Protein AF-A0A6A5SE51-F1 (afdb_monomer_lite)

Secondary structure (DSSP, 8-state):
------TTT-TT-SSPPTTHHHHHHHHHHTTEEE-SPTT---B--TT-SS-B-----EEEHHHHTT-EEEEEE--SSSSBPEEEE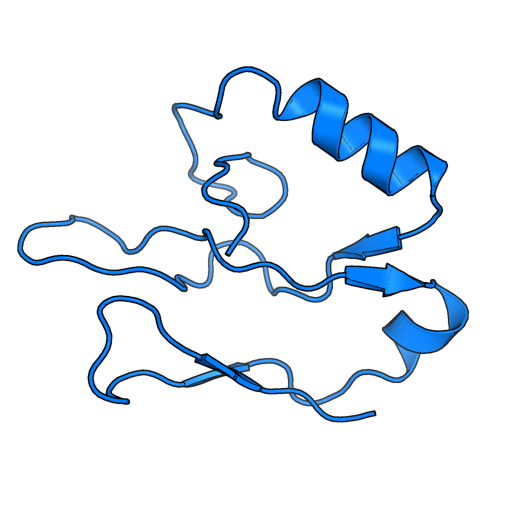E-

pLDDT: mean 96.46, std 2.05, range [85.31, 98.25]

Organism: NCBI:txid706981

Radius of gyration: 13.23 Å; chains: 1; bounding box: 32×23×36 Å

Foldseek 3Di:
DQQFDDCVQEVPDPDTDVCPVVVVVVCVVVQKDWLHDHNPAFADDPPDPGHGNRDTDIDHPVCSVVKADWDWAPDPPDRGTDTDIDD

Sequence (87 aa):
DFNTKDTWWDPLCTNPSSGADNFTQWIEAQHLELINIPGIGTFFRPNMSRESVLDLAFATQDLAGKIEDWQVLPGLGSDHHSILFAI

Structure (mmCIF, N/CA/C/O backbone):
data_AF-A0A6A5SE51-F1
#
_entry.id   AF-A0A6A5SE51-F1
#
loop_
_atom_site.group_PDB
_atom_site.id
_atom_site.type_symbol
_atom_site.label_atom_id
_atom_site.label_alt_id
_atom_site.label_comp_id
_atom_site.label_asym_id
_atom_site.label_entity_id
_atom_site.label_seq_id
_atom_site.pdbx_PDB_ins_code
_atom_site.Cartn_x
_atom_site.Cartn_y
_atom_site.Cartn_z
_atom_site.occupancy
_atom_site.B_iso_or_equiv
_atom_site.auth_seq_id
_atom_site.auth_comp_id
_atom_site.auth_asym_id
_atom_site.auth_atom_id
_atom_site.pdbx_PDB_model_num
ATOM 1 N N . ASP A 1 1 ? -3.778 6.398 -3.383 1.00 96.12 1 ASP A N 1
ATOM 2 C CA . ASP A 1 1 ? -2.456 6.995 -3.601 1.00 96.12 1 ASP A CA 1
ATOM 3 C C . ASP A 1 1 ? -1.999 7.800 -2.395 1.00 96.12 1 ASP A C 1
ATOM 5 O O . ASP A 1 1 ? -2.604 8.816 -2.069 1.00 96.12 1 ASP A O 1
ATOM 9 N N . PHE A 1 2 ? -0.965 7.314 -1.708 1.00 97.31 2 PHE A N 1
ATOM 10 C CA . PHE A 1 2 ? -0.299 8.015 -0.606 1.00 97.31 2 PHE A CA 1
ATOM 11 C C . PHE A 1 2 ? 1.030 8.641 -1.034 1.00 97.31 2 PHE A C 1
ATOM 13 O O . PHE A 1 2 ? 1.591 9.441 -0.285 1.00 97.31 2 PHE A O 1
ATOM 20 N N . ASN A 1 3 ? 1.565 8.237 -2.192 1.00 96.56 3 ASN A N 1
ATOM 21 C CA . ASN A 1 3 ? 2.869 8.634 -2.722 1.00 96.56 3 ASN A CA 1
ATOM 22 C C . ASN A 1 3 ? 4.006 8.637 -1.670 1.00 96.56 3 ASN A C 1
ATOM 24 O O . ASN A 1 3 ? 4.931 9.452 -1.704 1.00 96.56 3 ASN A O 1
ATOM 28 N N . THR A 1 4 ? 3.913 7.725 -0.700 1.00 97.06 4 THR A N 1
ATOM 29 C CA . THR A 1 4 ? 4.809 7.616 0.454 1.00 97.06 4 THR A CA 1
ATOM 30 C C . THR A 1 4 ? 5.436 6.232 0.439 1.00 97.06 4 THR A C 1
ATOM 32 O O . THR A 1 4 ? 4.757 5.233 0.209 1.00 97.06 4 THR A O 1
ATOM 35 N N . LYS A 1 5 ? 6.745 6.171 0.668 1.00 97.31 5 LYS A N 1
ATOM 36 C CA . LYS A 1 5 ? 7.504 4.925 0.742 1.00 97.31 5 LYS A CA 1
ATOM 37 C C . LYS A 1 5 ? 7.855 4.640 2.188 1.00 97.31 5 LYS A C 1
ATOM 39 O O . LYS A 1 5 ? 8.331 5.540 2.872 1.00 97.31 5 LYS A O 1
ATOM 44 N N . ASP A 1 6 ? 7.679 3.400 2.612 1.00 97.94 6 ASP A N 1
ATOM 45 C CA . ASP A 1 6 ? 8.053 2.947 3.945 1.00 97.94 6 ASP A CA 1
ATOM 46 C C . ASP A 1 6 ? 8.300 1.438 3.941 1.00 97.94 6 ASP A C 1
ATOM 48 O O . ASP A 1 6 ? 7.812 0.728 3.058 1.00 97.94 6 ASP A O 1
ATOM 52 N N . THR A 1 7 ? 9.062 0.946 4.914 1.00 97.38 7 THR A N 1
ATOM 53 C CA . THR A 1 7 ? 9.333 -0.487 5.055 1.00 97.38 7 THR A CA 1
ATOM 54 C C . THR A 1 7 ? 8.122 -1.281 5.538 1.00 97.38 7 THR A C 1
ATOM 56 O O . THR A 1 7 ? 8.078 -2.490 5.307 1.00 97.38 7 THR A O 1
ATOM 59 N N . TRP A 1 8 ? 7.119 -0.633 6.143 1.00 97.19 8 TRP A N 1
ATOM 60 C CA . TRP A 1 8 ? 5.906 -1.296 6.622 1.00 97.19 8 TRP A CA 1
ATOM 61 C C . TRP A 1 8 ? 5.088 -1.915 5.478 1.00 97.19 8 TRP A C 1
ATOM 63 O O . TRP A 1 8 ? 4.675 -3.070 5.565 1.00 97.19 8 TRP A O 1
ATOM 73 N N . TRP A 1 9 ? 4.896 -1.194 4.371 1.00 97.69 9 TRP A N 1
ATOM 74 C CA . TRP A 1 9 ? 4.179 -1.705 3.193 1.00 97.69 9 TRP A CA 1
ATOM 75 C C . TRP A 1 9 ? 5.094 -2.162 2.055 1.00 97.69 9 TRP A C 1
ATOM 77 O O . TRP A 1 9 ? 4.636 -2.850 1.143 1.00 97.69 9 TRP A O 1
ATOM 87 N N . ASP A 1 10 ? 6.384 -1.835 2.099 1.00 97.75 10 ASP A N 1
ATOM 88 C CA . ASP A 1 10 ? 7.381 -2.313 1.146 1.00 97.75 10 ASP A CA 1
ATOM 89 C C . ASP A 1 10 ? 8.655 -2.783 1.870 1.00 97.75 10 ASP A C 1
ATOM 91 O O . ASP A 1 10 ? 9.582 -1.994 2.067 1.00 97.75 10 ASP A O 1
ATOM 95 N N . PRO A 1 11 ? 8.766 -4.079 2.217 1.00 97.38 11 PRO A N 1
ATOM 96 C CA . PRO A 1 11 ? 9.901 -4.607 2.981 1.00 97.38 11 PR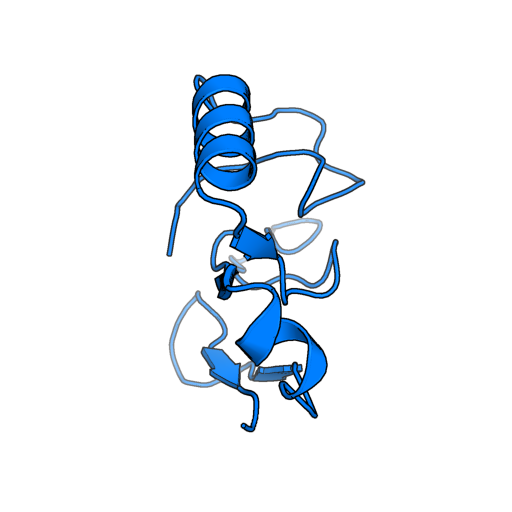O A CA 1
ATOM 97 C C . PRO A 1 11 ? 11.275 -4.421 2.317 1.00 97.38 11 PRO A C 1
ATOM 99 O O . PRO A 1 11 ? 12.304 -4.527 2.980 1.00 97.38 11 PRO A O 1
ATOM 102 N N . LEU A 1 12 ? 11.312 -4.160 1.005 1.00 96.38 12 LEU A N 1
ATOM 103 C CA . LEU A 1 12 ? 12.538 -3.915 0.241 1.00 96.38 12 LEU A CA 1
ATOM 104 C C . LEU A 1 12 ? 12.806 -2.415 0.030 1.00 96.38 12 LEU A C 1
ATOM 106 O O . LEU A 1 12 ? 13.645 -2.038 -0.798 1.00 96.38 12 LEU A O 1
ATOM 110 N N . CYS A 1 13 ? 12.063 -1.538 0.706 1.00 95.62 13 CYS A N 1
ATOM 111 C CA . CYS A 1 13 ? 12.254 -0.099 0.637 1.00 95.62 13 CYS A CA 1
ATOM 112 C C . CYS A 1 13 ? 13.578 0.294 1.301 1.00 95.62 13 CYS A C 1
ATOM 114 O O . CYS A 1 13 ? 13.767 0.138 2.503 1.00 95.62 13 CYS A O 1
ATOM 116 N N . THR A 1 14 ? 14.509 0.825 0.509 1.00 94.44 14 THR A N 1
ATOM 117 C CA . THR A 1 14 ? 15.812 1.298 1.000 1.00 94.44 14 THR A CA 1
ATOM 118 C C . THR A 1 14 ? 15.835 2.794 1.289 1.00 94.44 14 THR A C 1
ATOM 120 O O . THR A 1 14 ? 16.727 3.262 1.988 1.00 94.44 14 THR A O 1
ATOM 123 N N . ASN A 1 15 ? 14.862 3.539 0.756 1.00 94.81 15 ASN A N 1
ATOM 124 C CA . ASN A 1 15 ? 14.759 4.991 0.877 1.00 94.81 15 ASN A CA 1
ATOM 125 C C . ASN A 1 15 ? 13.311 5.380 1.231 1.00 94.81 15 ASN A C 1
ATOM 127 O O . ASN A 1 15 ? 12.556 5.762 0.326 1.00 94.81 15 ASN A O 1
ATOM 131 N N . PRO A 1 16 ? 12.905 5.252 2.507 1.00 96.69 16 PRO A N 1
ATOM 132 C CA . PRO A 1 16 ? 11.608 5.733 2.972 1.00 96.69 16 PRO A CA 1
ATOM 133 C C . PRO A 1 16 ? 11.422 7.232 2.704 1.00 96.69 16 PRO A C 1
ATOM 135 O O . PRO A 1 16 ? 12.385 8.003 2.662 1.00 96.69 16 PRO A O 1
ATOM 138 N N . SER A 1 17 ? 10.175 7.655 2.510 1.00 97.56 17 SER A N 1
ATOM 139 C CA . SER A 1 17 ? 9.832 9.065 2.321 1.00 97.56 17 SER A CA 1
ATOM 140 C C . SER A 1 17 ? 10.063 9.861 3.606 1.00 97.56 17 SER A C 1
ATOM 142 O O . SER A 1 17 ? 9.819 9.383 4.713 1.00 97.56 17 SER A O 1
ATOM 144 N N . SER A 1 18 ? 10.459 11.129 3.473 1.00 96.50 18 SER A N 1
ATOM 145 C CA . SER A 1 18 ? 10.515 12.043 4.617 1.00 96.50 18 SER A CA 1
ATOM 146 C C . SER A 1 18 ? 9.132 12.167 5.264 1.00 96.50 18 SER A C 1
ATOM 148 O O . SER A 1 18 ? 8.183 12.574 4.595 1.00 96.50 18 SER A O 1
ATOM 150 N N . GLY A 1 19 ? 9.028 11.846 6.555 1.00 94.56 19 GLY A N 1
ATOM 151 C CA . GLY A 1 19 ? 7.766 11.880 7.300 1.00 94.56 19 GLY A CA 1
ATOM 152 C C . GLY A 1 19 ? 6.972 10.572 7.287 1.00 94.56 19 GLY A C 1
ATOM 153 O O . GLY A 1 19 ? 5.898 10.550 7.885 1.00 94.56 19 GLY A O 1
ATOM 154 N N . ALA A 1 20 ? 7.491 9.497 6.676 1.00 96.12 20 ALA A N 1
ATOM 155 C CA . ALA A 1 20 ? 6.881 8.170 6.755 1.00 96.12 20 ALA A CA 1
ATOM 156 C C . ALA A 1 20 ? 6.680 7.738 8.218 1.00 96.12 20 ALA A C 1
ATOM 158 O O . ALA A 1 20 ? 5.555 7.433 8.587 1.00 96.12 20 ALA A O 1
ATOM 159 N N . ASP A 1 21 ? 7.694 7.893 9.076 1.00 96.69 21 ASP A N 1
ATOM 160 C CA . ASP A 1 21 ? 7.597 7.594 10.516 1.00 96.69 21 ASP A CA 1
ATOM 161 C C . ASP A 1 21 ? 6.455 8.338 11.231 1.00 96.69 21 ASP A C 1
ATOM 163 O O . ASP A 1 21 ? 5.762 7.781 12.077 1.00 96.69 21 ASP A O 1
ATOM 167 N N . ASN A 1 22 ? 6.227 9.612 10.898 1.00 97.62 22 ASN A N 1
ATOM 168 C CA . ASN A 1 22 ? 5.131 10.374 11.504 1.00 97.62 22 ASN A CA 1
ATOM 169 C C . ASN A 1 22 ? 3.774 9.857 11.021 1.00 97.62 22 ASN A C 1
ATOM 171 O O . ASN A 1 22 ? 2.801 9.847 11.774 1.00 97.62 22 ASN A O 1
ATOM 175 N N . PHE A 1 23 ? 3.701 9.453 9.753 1.00 96.88 23 PHE A N 1
ATOM 176 C CA . PHE A 1 23 ? 2.492 8.888 9.181 1.00 96.88 23 PHE A CA 1
ATOM 177 C C . PHE A 1 23 ? 2.193 7.504 9.770 1.00 96.88 23 PHE A C 1
ATOM 179 O O . PHE A 1 23 ? 1.054 7.258 10.157 1.00 96.88 23 PHE A O 1
ATOM 186 N N . THR A 1 24 ? 3.198 6.639 9.930 1.00 97.19 24 THR A N 1
ATOM 187 C CA . THR A 1 24 ? 3.029 5.316 10.548 1.00 97.19 24 THR A CA 1
ATOM 188 C C . THR A 1 24 ? 2.590 5.433 12.007 1.00 97.19 24 THR A C 1
ATOM 190 O O . THR A 1 24 ? 1.599 4.816 12.389 1.00 97.19 24 THR A O 1
ATOM 193 N N . GLN A 1 25 ? 3.206 6.326 12.788 1.00 97.62 25 GLN A N 1
ATOM 194 C CA . GLN A 1 25 ? 2.768 6.630 14.157 1.00 97.62 25 GLN A CA 1
ATOM 195 C C . GLN A 1 25 ? 1.323 7.135 14.215 1.00 97.62 25 GLN A C 1
ATOM 197 O O . GLN A 1 25 ? 0.573 6.793 15.129 1.00 97.62 25 GLN A O 1
ATOM 202 N N . TRP A 1 26 ? 0.914 7.961 13.249 1.00 97.81 26 TRP A N 1
ATOM 203 C CA . TRP A 1 26 ? -0.462 8.441 13.183 1.00 97.81 26 TRP A CA 1
ATOM 204 C C . TRP A 1 26 ? -1.443 7.299 12.888 1.00 97.81 26 TRP A C 1
ATOM 206 O O . TRP A 1 26 ? -2.460 7.203 13.570 1.00 97.81 26 TRP A O 1
ATOM 216 N N . ILE A 1 27 ? -1.124 6.410 11.940 1.00 97.44 27 ILE A N 1
ATOM 217 C CA . ILE A 1 27 ? -1.924 5.212 11.621 1.00 97.44 27 ILE A CA 1
ATOM 218 C C . ILE A 1 27 ? -2.105 4.333 12.864 1.00 97.44 27 ILE A C 1
ATOM 220 O O . ILE A 1 27 ? -3.237 3.979 13.203 1.00 97.44 27 ILE A O 1
ATOM 224 N N . GLU A 1 28 ? -1.018 4.052 13.587 1.00 96.81 28 GLU A N 1
ATOM 225 C CA . GLU A 1 28 ? -1.056 3.288 14.838 1.00 96.81 28 GLU A CA 1
ATOM 226 C C . GLU A 1 28 ? -1.937 3.971 15.895 1.00 96.81 28 GLU A C 1
ATOM 228 O O . GLU A 1 28 ? -2.790 3.326 16.505 1.00 96.81 28 GLU A O 1
ATOM 233 N N . ALA A 1 29 ? -1.794 5.290 16.071 1.00 98.06 29 ALA A N 1
ATOM 234 C CA . ALA A 1 29 ? -2.592 6.069 17.017 1.00 98.06 29 ALA A CA 1
ATOM 235 C C . ALA A 1 29 ? -4.088 6.130 16.656 1.00 98.06 29 ALA A C 1
ATOM 237 O O . ALA A 1 29 ? -4.915 6.387 17.529 1.00 98.06 29 ALA A O 1
ATOM 238 N N . GLN A 1 30 ? -4.445 5.918 15.384 1.00 97.62 30 GLN A N 1
ATOM 239 C CA . GLN A 1 30 ? -5.834 5.805 14.933 1.00 97.62 30 GLN A CA 1
ATOM 240 C C . GLN A 1 30 ? -6.381 4.369 14.998 1.00 97.62 30 GLN A C 1
ATOM 242 O O . GLN A 1 30 ? -7.540 4.159 14.643 1.00 97.62 30 GLN A O 1
ATOM 247 N N . HIS A 1 31 ? -5.588 3.388 15.448 1.00 96.75 31 HIS A N 1
ATOM 248 C CA . HIS A 1 31 ? -5.958 1.967 15.445 1.00 96.75 31 HIS A CA 1
ATOM 249 C C . HIS A 1 31 ? -6.394 1.471 14.056 1.00 96.75 31 HIS A C 1
ATOM 251 O O . HIS A 1 31 ? -7.376 0.737 13.908 1.00 96.75 31 HIS A O 1
ATOM 257 N N . LEU A 1 32 ? -5.670 1.913 13.028 1.00 97.88 32 LEU A N 1
ATOM 258 C CA . LEU A 1 32 ? -5.873 1.483 11.653 1.00 97.88 32 LEU A CA 1
ATOM 259 C C . LEU A 1 32 ? -4.900 0.356 11.302 1.00 97.88 32 LEU A C 1
ATOM 261 O O . LEU A 1 32 ? -3.722 0.402 11.650 1.00 97.88 32 LEU A O 1
ATOM 265 N N . GLU A 1 33 ? -5.392 -0.638 10.574 1.00 97.12 33 GLU A N 1
ATOM 266 C CA . GLU A 1 33 ? -4.604 -1.761 10.078 1.00 97.12 33 GLU A CA 1
ATOM 267 C C . GLU A 1 33 ? -4.387 -1.629 8.577 1.00 97.12 33 GLU A C 1
ATOM 269 O O . GLU A 1 33 ? -5.313 -1.310 7.827 1.00 97.12 33 GLU A O 1
ATOM 274 N N . LEU A 1 34 ? -3.153 -1.879 8.141 1.00 97.81 34 LEU A N 1
ATOM 275 C CA . LEU A 1 34 ? -2.811 -1.979 6.729 1.00 97.81 34 LEU A CA 1
ATOM 276 C C . LEU A 1 34 ? -3.411 -3.270 6.166 1.00 97.81 34 LEU A C 1
ATOM 278 O O . LEU A 1 34 ? -3.054 -4.356 6.617 1.00 97.81 34 LEU A O 1
ATOM 282 N N . ILE A 1 35 ? -4.276 -3.154 5.158 1.00 97.62 35 ILE A N 1
ATOM 283 C CA . ILE A 1 35 ? -4.895 -4.330 4.520 1.00 97.62 35 ILE A CA 1
ATOM 284 C C . ILE A 1 35 ? -4.070 -4.854 3.341 1.00 97.62 35 ILE A C 1
ATOM 286 O O . ILE A 1 35 ? -4.279 -5.975 2.884 1.00 97.62 35 ILE A O 1
ATOM 290 N N . ASN A 1 36 ? -3.145 -4.039 2.823 1.00 98.00 36 ASN A N 1
ATOM 291 C CA . ASN A 1 36 ? -2.251 -4.453 1.751 1.00 98.00 36 ASN A CA 1
ATOM 292 C C . ASN A 1 36 ? -1.405 -5.652 2.179 1.00 98.00 36 ASN A C 1
ATOM 294 O O . ASN A 1 36 ? -0.888 -5.690 3.294 1.00 98.00 36 ASN A O 1
ATOM 298 N N . ILE A 1 37 ? -1.137 -6.553 1.234 1.00 97.62 37 ILE A N 1
ATOM 299 C CA . ILE A 1 37 ? -0.050 -7.524 1.378 1.00 97.62 37 ILE A CA 1
ATOM 300 C C . ILE A 1 37 ? 1.275 -6.785 1.108 1.00 97.62 37 ILE A C 1
ATOM 302 O O . ILE A 1 37 ? 1.468 -6.297 -0.013 1.00 97.62 37 ILE A O 1
ATOM 306 N N . PRO A 1 38 ? 2.196 -6.675 2.089 1.00 97.69 38 PRO A N 1
ATOM 307 C CA . PRO A 1 38 ? 3.419 -5.899 1.915 1.00 97.69 38 PRO A CA 1
ATOM 308 C C . PRO A 1 38 ? 4.282 -6.392 0.749 1.00 97.69 38 PRO A C 1
ATOM 310 O O . PRO A 1 38 ? 4.475 -7.592 0.550 1.00 97.69 38 PRO A 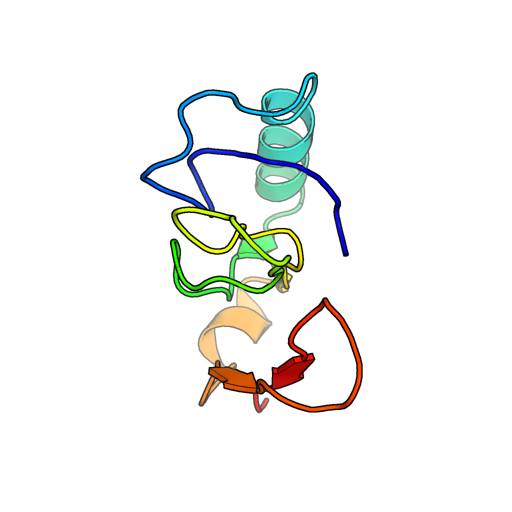O 1
ATOM 313 N N . GLY A 1 39 ? 4.833 -5.447 -0.010 1.00 97.62 39 GLY A N 1
ATOM 314 C CA . GLY A 1 39 ? 5.707 -5.705 -1.155 1.00 97.62 39 GLY A CA 1
ATOM 315 C C . GLY A 1 39 ? 4.991 -5.972 -2.484 1.00 97.62 39 GLY A C 1
ATOM 316 O O . GLY A 1 39 ? 5.665 -6.042 -3.512 1.00 97.62 39 GLY A O 1
ATOM 317 N N . ILE A 1 40 ? 3.657 -6.080 -2.506 1.00 97.94 40 ILE A N 1
ATOM 318 C CA . ILE A 1 40 ? 2.900 -6.169 -3.761 1.00 97.94 40 ILE A CA 1
ATOM 319 C C . ILE A 1 40 ? 2.793 -4.776 -4.388 1.00 97.94 40 ILE A C 1
ATOM 321 O O . ILE A 1 40 ? 2.194 -3.866 -3.815 1.00 97.94 40 ILE A O 1
ATOM 325 N N . GLY A 1 41 ? 3.402 -4.618 -5.565 1.00 97.31 41 GLY A N 1
ATOM 326 C CA . GLY A 1 41 ? 3.469 -3.358 -6.300 1.00 97.31 41 GLY A CA 1
ATOM 327 C C . GLY A 1 41 ? 2.097 -2.819 -6.688 1.00 97.31 41 GLY A C 1
ATOM 328 O O . GLY A 1 41 ? 1.217 -3.567 -7.100 1.00 97.31 41 GLY A O 1
ATOM 329 N N . THR A 1 42 ? 1.925 -1.506 -6.561 1.00 98.19 42 THR A N 1
ATOM 330 C CA . THR A 1 42 ? 0.715 -0.781 -6.980 1.00 98.19 42 THR A CA 1
ATOM 331 C C . THR A 1 42 ? 1.011 0.315 -7.991 1.00 98.19 42 THR A C 1
ATOM 333 O O . THR A 1 42 ? 0.096 0.865 -8.588 1.00 98.19 42 THR A O 1
ATOM 336 N N . PHE A 1 43 ? 2.286 0.602 -8.236 1.00 97.56 43 PHE A N 1
ATOM 337 C CA . PHE A 1 43 ? 2.725 1.604 -9.187 1.00 97.56 43 PHE A CA 1
ATOM 338 C C . PHE A 1 43 ? 3.903 1.099 -10.011 1.00 97.56 43 PHE A C 1
ATOM 340 O O . PHE A 1 43 ? 4.904 0.614 -9.465 1.00 97.56 43 PHE A O 1
ATOM 347 N N . PHE A 1 44 ? 3.826 1.290 -11.323 1.00 95.94 44 PHE A N 1
ATOM 348 C CA . PHE A 1 44 ? 4.857 0.875 -12.260 1.00 95.94 44 PHE A CA 1
ATOM 349 C C . PHE A 1 44 ? 5.180 1.983 -13.256 1.00 95.94 44 PHE A C 1
ATOM 351 O O . PHE A 1 44 ? 4.329 2.751 -13.676 1.00 95.94 44 PHE A O 1
ATOM 358 N N . ARG A 1 45 ? 6.428 2.028 -13.715 1.00 94.25 45 ARG A N 1
ATOM 359 C CA . ARG A 1 45 ? 6.835 2.816 -14.881 1.00 94.25 45 ARG A CA 1
ATOM 360 C C . ARG A 1 45 ? 7.827 2.027 -15.720 1.00 94.25 45 ARG A C 1
ATOM 362 O O . ARG A 1 45 ? 8.516 1.151 -15.185 1.00 94.25 45 ARG A O 1
ATOM 369 N N . PRO A 1 46 ? 7.955 2.348 -17.020 1.00 92.88 46 PRO A N 1
ATOM 370 C CA . PRO A 1 46 ? 9.010 1.777 -17.842 1.00 92.88 46 PRO A CA 1
ATOM 371 C C . PRO A 1 46 ? 10.385 1.937 -17.177 1.00 92.88 46 PRO A C 1
ATOM 373 O O . PRO A 1 46 ? 10.708 3.004 -16.654 1.00 92.88 46 PRO A O 1
ATOM 376 N N . ASN A 1 47 ? 11.204 0.883 -17.245 1.00 93.19 47 ASN A N 1
ATOM 377 C CA . ASN A 1 47 ? 12.577 0.818 -16.719 1.00 93.19 47 ASN A CA 1
ATOM 378 C C . ASN A 1 47 ? 12.726 0.800 -15.185 1.00 93.19 47 ASN A C 1
ATOM 380 O O . ASN A 1 47 ? 13.841 0.941 -14.684 1.00 93.19 47 ASN A O 1
ATOM 384 N N . MET A 1 48 ? 11.648 0.595 -14.425 1.00 93.25 48 MET A N 1
ATOM 385 C CA . MET A 1 48 ? 11.767 0.255 -13.005 1.00 93.25 48 MET A CA 1
ATOM 386 C C . MET A 1 48 ? 12.240 -1.196 -12.846 1.00 93.25 48 MET A C 1
ATOM 388 O O . MET A 1 48 ? 11.757 -2.090 -13.534 1.00 93.25 48 MET A O 1
ATOM 392 N N . SER A 1 49 ? 13.179 -1.441 -11.928 1.00 92.75 49 SER A N 1
ATOM 393 C CA . SER A 1 49 ? 13.636 -2.802 -11.598 1.00 92.75 49 SER A CA 1
ATOM 394 C C . SER A 1 49 ? 12.585 -3.605 -10.831 1.00 92.75 49 SER A C 1
ATOM 396 O O . SER A 1 49 ? 12.569 -4.830 -10.898 1.00 92.75 49 SER A O 1
ATOM 398 N N . ARG A 1 50 ? 11.720 -2.899 -10.099 1.00 95.00 50 ARG A N 1
ATOM 399 C CA . ARG A 1 50 ? 10.547 -3.420 -9.404 1.00 95.00 50 ARG A CA 1
ATOM 400 C C . ARG A 1 50 ? 9.500 -2.327 -9.285 1.00 95.00 50 ARG A C 1
ATOM 402 O O . ARG A 1 50 ? 9.850 -1.149 -9.215 1.00 95.00 50 ARG A O 1
ATOM 409 N N . GLU A 1 51 ? 8.243 -2.725 -9.217 1.00 96.56 51 GLU A N 1
ATOM 410 C CA . GLU A 1 51 ? 7.132 -1.828 -8.914 1.00 96.56 51 GLU A CA 1
ATOM 411 C C . GLU A 1 51 ? 7.255 -1.240 -7.498 1.00 96.56 51 GLU A C 1
ATOM 413 O O . GLU A 1 51 ? 7.894 -1.819 -6.616 1.00 96.56 51 GLU A O 1
ATOM 418 N N . SER A 1 52 ? 6.677 -0.057 -7.291 1.00 96.75 52 SER A N 1
ATOM 419 C CA . SER A 1 52 ? 6.588 0.583 -5.973 1.00 96.75 52 SER A CA 1
ATOM 420 C C . SER A 1 52 ? 5.226 0.318 -5.339 1.00 96.75 52 SER A C 1
ATOM 422 O O . SER A 1 52 ? 4.230 0.165 -6.042 1.00 96.75 52 SER A O 1
ATOM 424 N N . VAL A 1 53 ? 5.181 0.308 -4.009 1.00 98.12 53 VAL A N 1
ATOM 425 C CA . VAL A 1 53 ? 3.937 0.216 -3.235 1.00 98.12 53 VAL A CA 1
ATOM 426 C C . VAL A 1 53 ? 3.581 1.625 -2.757 1.00 98.12 53 VAL A C 1
ATOM 428 O O . VAL A 1 53 ? 4.200 2.127 -1.820 1.00 98.12 53 VAL A O 1
ATOM 431 N N . LEU A 1 54 ? 2.663 2.298 -3.457 1.00 97.69 54 LEU A N 1
ATOM 432 C CA . LEU A 1 54 ? 2.287 3.704 -3.208 1.00 97.69 54 LEU A CA 1
ATOM 433 C C . LEU A 1 54 ? 0.789 3.881 -2.931 1.00 97.69 54 LEU A C 1
ATOM 435 O O . LEU A 1 54 ? 0.388 4.788 -2.199 1.00 97.69 54 LEU A O 1
ATOM 439 N N . ASP A 1 55 ? -0.041 3.003 -3.483 1.00 98.25 55 ASP A N 1
ATOM 440 C CA . ASP A 1 55 ? -1.447 2.886 -3.122 1.00 98.25 55 ASP A CA 1
ATOM 441 C C . ASP A 1 55 ? -1.609 1.919 -1.958 1.00 98.25 55 ASP A C 1
ATOM 443 O O . ASP A 1 55 ? -1.217 0.753 -2.030 1.00 98.25 55 ASP A O 1
ATOM 447 N N . LEU A 1 56 ? -2.190 2.430 -0.879 1.00 98.12 56 LEU A N 1
ATOM 448 C CA . LEU A 1 56 ? -2.436 1.704 0.355 1.00 98.12 56 LEU A CA 1
ATOM 449 C C . LEU A 1 56 ? -3.928 1.742 0.654 1.00 98.12 56 LEU A C 1
ATOM 451 O O . LEU A 1 56 ? -4.647 2.643 0.217 1.00 98.12 56 LEU A O 1
ATOM 455 N N . ALA A 1 57 ? -4.381 0.781 1.433 1.00 97.88 57 ALA A N 1
ATOM 456 C CA . ALA A 1 57 ? -5.690 0.784 2.035 1.00 97.88 57 ALA A CA 1
ATOM 457 C C . ALA A 1 57 ? -5.545 0.415 3.512 1.00 97.88 57 ALA A C 1
ATOM 459 O O . ALA A 1 57 ? -4.707 -0.402 3.901 1.00 97.88 57 ALA A O 1
ATOM 460 N N . PHE A 1 58 ? -6.362 1.063 4.333 1.00 97.81 58 PHE A N 1
ATOM 461 C CA . PHE A 1 58 ? -6.381 0.870 5.770 1.00 97.81 58 PHE A CA 1
ATOM 462 C C . PHE A 1 58 ? -7.821 0.698 6.231 1.00 97.81 58 PHE A C 1
ATOM 464 O O . PHE A 1 58 ? -8.731 1.316 5.673 1.00 97.81 58 PHE A O 1
ATOM 471 N N . ALA A 1 59 ? -8.020 -0.111 7.261 1.00 98.12 59 ALA A N 1
ATOM 472 C CA . ALA A 1 59 ? -9.320 -0.324 7.878 1.00 98.12 59 ALA A CA 1
ATOM 473 C C . ALA A 1 59 ? -9.205 -0.227 9.399 1.00 98.12 59 ALA A C 1
ATOM 475 O O . ALA A 1 59 ? -8.134 -0.425 9.965 1.00 98.12 59 ALA A O 1
ATOM 476 N N . THR A 1 60 ? -10.311 0.075 10.076 1.00 97.75 60 THR A N 1
ATOM 477 C CA . THR A 1 60 ? -10.378 -0.113 11.528 1.00 97.75 60 THR A CA 1
ATOM 478 C C . THR A 1 6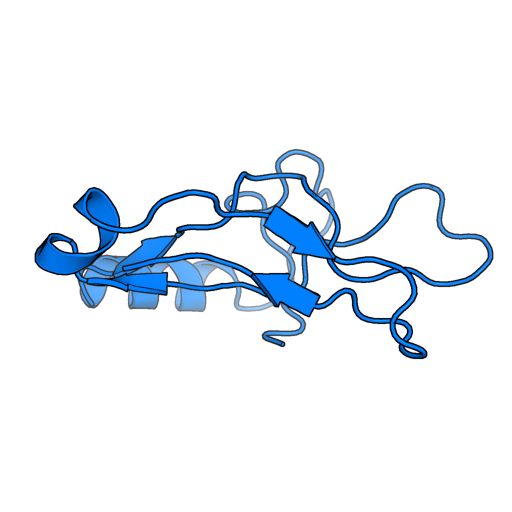0 ? -10.288 -1.601 11.854 1.00 97.75 60 THR A C 1
ATOM 480 O O . THR A 1 60 ? -10.707 -2.435 11.051 1.00 97.75 60 THR A O 1
ATOM 483 N N . GLN A 1 61 ? -9.796 -1.939 13.044 1.00 93.69 61 GLN A N 1
ATOM 484 C CA . GLN A 1 61 ? -9.603 -3.334 13.471 1.00 93.69 61 GLN A CA 1
ATOM 485 C C . GLN A 1 61 ? -10.873 -4.197 13.311 1.00 93.69 61 GLN A C 1
ATOM 487 O O . GLN A 1 61 ? -10.814 -5.312 12.799 1.00 93.69 61 GLN A O 1
ATOM 492 N N . ASP A 1 62 ? -12.048 -3.647 13.644 1.00 95.12 62 ASP A N 1
ATOM 493 C CA . ASP A 1 62 ? -13.346 -4.338 13.521 1.00 95.12 62 ASP A CA 1
ATOM 494 C C . ASP A 1 62 ? -13.754 -4.675 12.074 1.00 95.12 62 ASP A C 1
ATOM 496 O O . ASP A 1 62 ? -14.634 -5.518 11.845 1.00 95.12 62 ASP A O 1
ATOM 500 N N . LEU A 1 63 ? -13.175 -3.968 11.098 1.00 97.00 63 LEU A N 1
ATOM 501 C CA . LEU A 1 63 ? -13.422 -4.160 9.673 1.00 97.00 63 LEU A CA 1
ATOM 502 C C . LEU A 1 63 ? -12.291 -4.942 9.001 1.00 97.00 63 LEU A C 1
ATOM 504 O O . LEU A 1 63 ? -12.571 -5.738 8.113 1.00 97.00 63 LEU A O 1
ATOM 508 N N . ALA A 1 64 ? -11.044 -4.757 9.436 1.00 96.06 64 ALA A N 1
ATOM 509 C CA . ALA A 1 64 ? -9.874 -5.410 8.859 1.00 96.06 64 ALA A CA 1
ATOM 510 C C . ALA A 1 64 ? -10.027 -6.938 8.828 1.00 96.06 64 ALA A C 1
ATOM 512 O O . ALA A 1 64 ? -9.797 -7.559 7.795 1.00 96.06 64 ALA A O 1
ATOM 513 N N . GLY A 1 65 ? -10.543 -7.533 9.910 1.00 94.00 65 GLY A N 1
ATOM 514 C CA . GLY A 1 65 ? -10.808 -8.975 9.989 1.00 94.00 65 GLY A CA 1
ATOM 515 C C . GLY A 1 65 ? -11.965 -9.495 9.121 1.00 94.00 65 GLY A C 1
ATOM 516 O O . GLY A 1 65 ? -12.214 -10.697 9.124 1.00 94.00 65 GLY A O 1
ATOM 517 N N . LYS A 1 66 ? -12.695 -8.617 8.423 1.00 97.50 66 LYS A N 1
ATOM 518 C CA . LYS A 1 66 ? -13.784 -8.968 7.489 1.00 97.50 66 LYS A CA 1
ATOM 519 C C . LYS A 1 66 ? -13.402 -8.742 6.032 1.00 97.50 66 LYS A C 1
ATOM 521 O O . LYS A 1 66 ? -14.175 -9.082 5.148 1.00 97.50 66 LYS A O 1
ATOM 526 N N . ILE A 1 67 ? -12.253 -8.117 5.786 1.00 97.50 67 ILE A N 1
ATOM 527 C CA . ILE A 1 67 ? -11.803 -7.852 4.430 1.00 97.50 67 ILE A CA 1
ATOM 528 C C . ILE A 1 67 ? -11.248 -9.141 3.837 1.00 97.50 67 ILE A C 1
ATOM 530 O O . ILE A 1 67 ? -10.364 -9.777 4.410 1.00 97.50 67 ILE A O 1
ATOM 534 N N . GLU A 1 68 ? -11.757 -9.496 2.665 1.00 96.94 68 GLU A N 1
ATOM 535 C CA . GLU A 1 68 ? -11.388 -10.708 1.940 1.00 96.94 68 GLU A CA 1
ATOM 536 C C . GLU A 1 68 ? -10.884 -10.367 0.532 1.00 96.94 68 GLU A C 1
ATOM 538 O O . GLU A 1 68 ? -11.149 -9.289 -0.012 1.00 96.94 68 GLU A O 1
ATOM 543 N N . ASP A 1 69 ? -10.134 -11.302 -0.057 1.00 97.06 69 ASP A N 1
ATOM 544 C CA . ASP A 1 69 ? -9.705 -11.275 -1.459 1.00 97.06 69 ASP A CA 1
ATOM 545 C C . ASP A 1 69 ? -8.985 -9.987 -1.906 1.00 97.06 69 ASP A C 1
ATOM 547 O O . ASP A 1 69 ? -9.123 -9.548 -3.055 1.00 97.06 69 ASP A O 1
ATOM 551 N N . TRP A 1 70 ? -8.188 -9.386 -1.008 1.00 98.00 70 TRP A N 1
ATOM 552 C CA . TRP A 1 70 ? -7.347 -8.240 -1.356 1.00 98.00 70 TRP A CA 1
ATOM 553 C C . TRP A 1 70 ? -6.385 -8.603 -2.488 1.00 98.00 70 TRP A C 1
ATOM 555 O O . TRP A 1 70 ? -5.618 -9.566 -2.398 1.00 98.00 70 TRP A O 1
ATOM 565 N N . GLN A 1 71 ? -6.406 -7.811 -3.555 1.00 97.75 71 GLN A N 1
ATOM 566 C CA . GLN A 1 71 ? -5.563 -8.013 -4.723 1.00 97.75 71 GLN A CA 1
ATOM 567 C C . GLN A 1 71 ? -5.291 -6.709 -5.468 1.00 97.75 71 GLN A C 1
ATOM 569 O O . GLN A 1 71 ? -6.012 -5.715 -5.347 1.00 97.75 71 GLN A O 1
ATOM 574 N N . VAL A 1 72 ? -4.262 -6.762 -6.308 1.00 97.75 72 VAL A N 1
ATOM 575 C CA . VAL A 1 72 ? -3.914 -5.702 -7.247 1.00 97.75 72 VAL A CA 1
ATOM 576 C C . VAL A 1 72 ? -4.354 -6.102 -8.654 1.00 97.75 72 VAL A C 1
ATOM 578 O O . VAL A 1 72 ? -4.066 -7.205 -9.114 1.00 97.75 72 VAL A O 1
ATOM 581 N N . LEU A 1 73 ? -5.041 -5.192 -9.345 1.00 96.75 73 LEU A N 1
ATOM 582 C CA . LEU A 1 73 ? -5.525 -5.367 -10.710 1.00 96.75 73 LEU A CA 1
ATOM 583 C C . LEU A 1 73 ? -4.678 -4.539 -11.687 1.00 96.75 73 LEU A C 1
ATOM 585 O O . LEU A 1 73 ? -4.844 -3.312 -11.751 1.00 96.75 73 LEU A O 1
ATOM 589 N N . PRO A 1 74 ? -3.787 -5.181 -12.463 1.00 93.50 74 PRO A N 1
ATOM 590 C CA . PRO A 1 74 ? -2.981 -4.487 -13.450 1.00 93.50 74 PRO A CA 1
ATOM 591 C C . PRO A 1 74 ? -3.744 -4.217 -14.750 1.00 93.50 74 PRO A C 1
ATOM 593 O O . PRO A 1 74 ? -4.751 -4.851 -15.060 1.00 93.50 74 PRO A O 1
ATOM 596 N N . GLY A 1 75 ? -3.209 -3.306 -15.568 1.00 85.31 75 GLY A N 1
ATOM 597 C CA . GLY A 1 75 ? -3.615 -3.178 -16.973 1.00 85.31 75 GLY A CA 1
ATOM 598 C C . GLY A 1 75 ? -4.915 -2.408 -17.220 1.00 85.31 75 GLY A C 1
ATOM 599 O O . GLY A 1 75 ? -5.525 -2.570 -18.273 1.00 85.31 75 GLY A O 1
ATOM 600 N N . LEU A 1 76 ? -5.320 -1.537 -16.293 1.00 90.00 76 LEU A N 1
ATOM 601 C CA . LEU A 1 76 ? -6.539 -0.723 -16.405 1.00 90.00 76 LEU A CA 1
ATOM 602 C C . LEU A 1 76 ? -6.303 0.669 -17.028 1.00 90.00 76 LEU A C 1
ATOM 604 O O . LEU A 1 76 ? -7.099 1.584 -16.843 1.00 90.00 76 LEU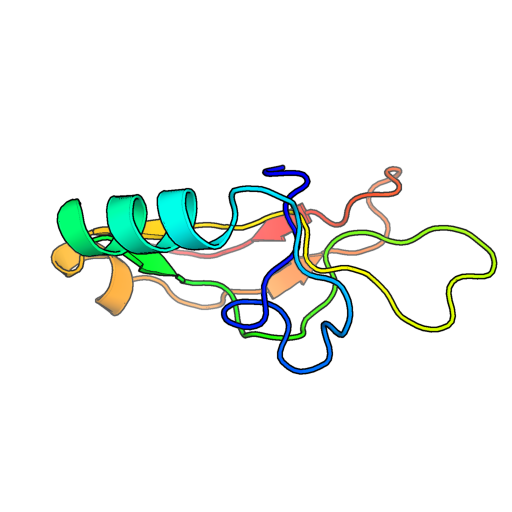 A O 1
ATOM 608 N N . GLY A 1 77 ? -5.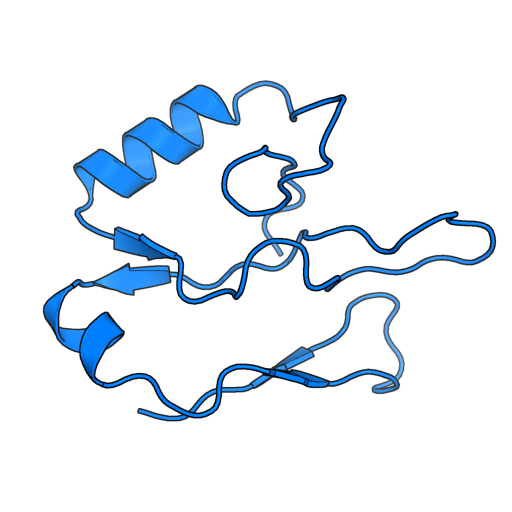211 0.834 -17.783 1.00 91.31 77 GLY A N 1
ATOM 609 C CA . GLY A 1 77 ? -4.905 2.073 -18.513 1.00 91.31 77 GLY A CA 1
ATOM 610 C C . GLY A 1 77 ? -4.253 3.185 -17.681 1.00 91.31 77 GLY A C 1
ATOM 611 O O . GLY A 1 77 ? -4.248 4.334 -18.114 1.00 91.31 77 GLY A O 1
ATOM 612 N N . SER A 1 78 ? -3.698 2.848 -16.517 1.00 94.81 78 SER A N 1
ATOM 613 C CA . SER A 1 78 ? -2.969 3.750 -15.617 1.00 94.81 78 SER A CA 1
ATOM 614 C C . SER A 1 78 ? -1.589 3.169 -15.285 1.00 94.81 78 SER A C 1
ATOM 616 O O . SER A 1 78 ? -1.395 1.958 -15.401 1.00 94.81 78 SER A O 1
ATOM 618 N N . ASP A 1 79 ? -0.639 4.018 -14.886 1.00 96.00 79 ASP A N 1
ATOM 619 C CA . ASP A 1 79 ? 0.640 3.608 -14.284 1.00 96.00 79 ASP A CA 1
ATOM 620 C C . ASP A 1 79 ? 0.487 3.199 -12.803 1.00 96.00 79 ASP A C 1
ATOM 622 O O . ASP A 1 79 ? 1.404 2.642 -12.198 1.00 96.00 79 ASP A O 1
ATOM 626 N N . HIS A 1 80 ? -0.712 3.398 -12.250 1.00 97.56 80 HIS A N 1
ATOM 627 C CA . HIS A 1 80 ? -1.169 2.813 -10.997 1.00 97.56 80 HIS A CA 1
ATOM 628 C C . HIS A 1 80 ? -2.087 1.614 -11.255 1.00 97.56 80 HIS A C 1
ATOM 630 O O . HIS A 1 80 ? -3.058 1.697 -12.015 1.00 97.56 80 HIS A O 1
ATOM 636 N N . HIS A 1 81 ? -1.814 0.510 -10.573 1.00 97.25 81 HIS A N 1
ATOM 637 C CA . HIS A 1 81 ? -2.710 -0.634 -10.514 1.00 97.25 81 HIS A CA 1
ATOM 638 C C . HIS A 1 81 ? -3.851 -0.358 -9.531 1.00 97.25 81 HIS A C 1
ATOM 640 O O . HIS A 1 81 ? -3.665 0.288 -8.500 1.00 97.25 81 HIS A O 1
ATOM 646 N N . SER A 1 82 ? -5.050 -0.859 -9.827 1.00 96.81 82 SER A N 1
ATOM 647 C CA . SER A 1 82 ? -6.181 -0.713 -8.901 1.00 96.81 82 SER A CA 1
ATOM 648 C C . SER A 1 82 ? -6.100 -1.725 -7.764 1.00 96.81 82 SER A C 1
ATOM 650 O O . SER A 1 82 ? -5.610 -2.834 -7.953 1.00 96.81 82 SER A O 1
ATOM 652 N N . ILE A 1 83 ? -6.631 -1.362 -6.599 1.00 97.75 83 ILE A N 1
ATOM 653 C CA . ILE A 1 83 ? -6.801 -2.271 -5.464 1.00 97.75 83 ILE A CA 1
ATOM 654 C C . ILE A 1 83 ? -8.252 -2.756 -5.449 1.00 97.75 83 ILE A C 1
ATOM 656 O O . ILE A 1 83 ? -9.175 -1.946 -5.534 1.00 97.75 83 ILE A O 1
ATOM 660 N N . LEU A 1 84 ? -8.447 -4.068 -5.328 1.00 97.62 84 LEU A N 1
ATOM 661 C CA . LEU A 1 84 ? -9.749 -4.711 -5.165 1.00 97.62 84 LEU A CA 1
ATOM 662 C C . LEU A 1 84 ? -9.751 -5.526 -3.870 1.00 97.62 84 LEU A C 1
ATOM 664 O O . LEU A 1 84 ? -8.768 -6.193 -3.569 1.00 97.62 84 LEU A O 1
ATOM 668 N N . PHE A 1 85 ? -10.855 -5.476 -3.130 1.00 97.69 85 PHE A N 1
ATOM 669 C CA . PHE A 1 85 ? -11.143 -6.327 -1.976 1.00 97.69 85 PHE A CA 1
ATOM 670 C C . PHE A 1 85 ? -12.662 -6.390 -1.750 1.00 97.69 85 PHE A C 1
ATOM 672 O O . PHE A 1 85 ? -13.406 -5.569 -2.298 1.00 97.69 85 PHE A O 1
ATOM 679 N N . ALA A 1 86 ? -13.113 -7.347 -0.941 1.00 97.62 86 ALA A N 1
ATOM 680 C CA . ALA A 1 86 ? -14.496 -7.482 -0.485 1.00 97.62 86 ALA A CA 1
ATOM 681 C C . ALA A 1 86 ? -14.616 -7.209 1.026 1.00 97.62 86 ALA A C 1
ATOM 683 O O . ALA A 1 86 ? -13.613 -7.230 1.739 1.00 97.62 86 ALA A O 1
ATOM 684 N N . ILE A 1 87 ? -15.839 -6.921 1.485 1.00 94.25 87 ILE A N 1
ATOM 685 C CA . ILE A 1 87 ? -16.238 -6.720 2.891 1.00 94.25 87 ILE A CA 1
ATOM 686 C C . ILE A 1 87 ? -17.495 -7.550 3.153 1.00 94.25 87 ILE A C 1
ATOM 688 O O . ILE A 1 87 ? -18.381 -7.518 2.265 1.00 94.25 87 ILE A O 1
#

InterPro domains:
  IPR005135 Endonuclease/exonuclease/phosphatase [PF14529] (1-83)
  IPR036691 Endonuclease/exonuclease/phosphatase superfamily [G3DSA:3.60.10.10] (1-87)
  IPR036691 Endonuclease/exonuclease/phosphatase superfamily [SSF56219] (1-87)